Protein AF-A0A929G7P4-F1 (afdb_monomer)

Radius of gyration: 18.48 Å; Cα contacts (8 Å, |Δi|>4): 61; chains: 1; bounding box: 37×28×49 Å

Nearest PDB structures (foldseek):
  6uz7-assembly1_AD  TM=5.456E-01  e=5.548E-01  Kluyveromyces lactis
  7d75-assembly2_D  TM=6.695E-01  e=2.106E+00  Dioscoreophyllum cumminsii
  3hrg-assembly1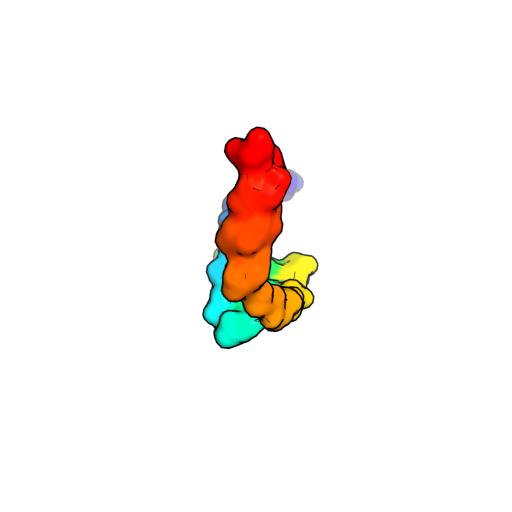_A  TM=5.688E-01  e=4.633E+00  Bacteroides thetaiotaomicron VPI-5482
  4wpy-assembly1_A-2  TM=5.056E-01  e=6.274E+00  Mycobacterium tuberculosis H37Rv
  5e6f-assembly1_B  TM=3.200E-01  e=1.866E+00  Canarypox virus

Mean predicted aligned error: 10.82 Å

Foldseek 3Di:
DDDDFPWDWDWDDDPQWIWIWTAGPVVRDIGTPDIDRNDPDPCVCVVVVVVVVVD

Secondary structure (DSSP, 8-state):
--PPP--EEEEEEETTEEEEEEEETTTTEEEEEEEEEPP---GGGHHHHHHHH--

pLDDT: mean 80.26, std 13.06, range [41.75, 94.81]

Structure (mmCIF, N/CA/C/O backbone):
data_AF-A0A929G7P4-F1
#
_entry.id   AF-A0A929G7P4-F1
#
loop_
_atom_site.group_PDB
_atom_site.id
_atom_site.type_symbol
_atom_site.label_atom_id
_atom_site.label_alt_id
_atom_site.label_comp_id
_atom_site.label_asym_id
_atom_site.label_entity_id
_atom_site.label_seq_id
_atom_site.pdbx_PDB_ins_code
_atom_site.Cartn_x
_atom_site.Cartn_y
_atom_site.Cartn_z
_atom_site.occupancy
_atom_site.B_iso_or_equiv
_atom_site.auth_seq_id
_atom_site.auth_comp_id
_atom_site.auth_asym_id
_atom_site.auth_atom_id
_atom_site.pdbx_PDB_model_num
ATOM 1 N N . GLU A 1 1 ? 23.794 -11.651 -15.086 1.00 41.75 1 GLU A N 1
ATOM 2 C CA . GLU A 1 1 ? 24.051 -10.225 -14.830 1.00 41.75 1 GLU A CA 1
ATOM 3 C C . GLU A 1 1 ? 22.764 -9.687 -14.230 1.00 41.75 1 GLU A C 1
ATOM 5 O O . GLU A 1 1 ? 21.742 -9.766 -14.895 1.00 41.75 1 GLU A O 1
ATOM 10 N N . TRP A 1 2 ? 22.749 -9.376 -12.936 1.00 56.41 2 TRP A N 1
ATOM 11 C CA . TRP A 1 2 ? 21.564 -8.811 -12.290 1.00 56.41 2 TRP A CA 1
ATOM 12 C C . TRP A 1 2 ? 21.787 -7.306 -12.284 1.00 56.41 2 TRP A C 1
ATOM 14 O O . TRP A 1 2 ? 22.590 -6.825 -11.489 1.00 56.41 2 TRP A O 1
ATOM 24 N N . SER A 1 3 ? 21.175 -6.595 -13.228 1.00 57.25 3 SER A N 1
ATOM 25 C CA . SER A 1 3 ? 21.114 -5.138 -13.149 1.00 57.25 3 SER A CA 1
ATOM 26 C C . SER A 1 3 ? 20.276 -4.774 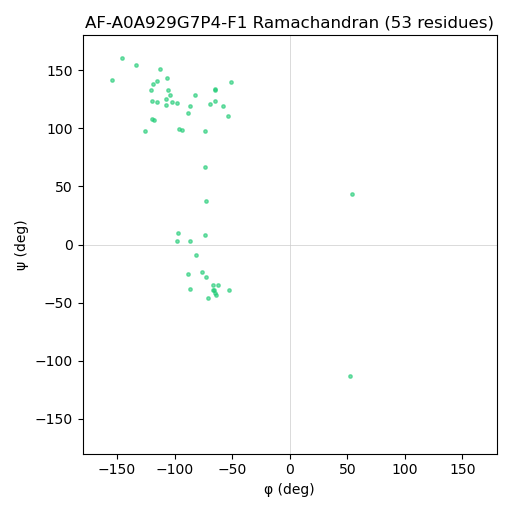-11.931 1.00 57.25 3 SER A C 1
ATOM 28 O O . SER A 1 3 ? 19.217 -5.366 -11.717 1.00 57.25 3 SER A O 1
ATOM 30 N N . GLU A 1 4 ? 20.762 -3.845 -11.111 1.00 60.88 4 GLU A N 1
ATOM 31 C CA . GLU A 1 4 ? 19.939 -3.246 -10.064 1.00 60.88 4 GLU A CA 1
ATOM 32 C C . GLU A 1 4 ? 18.721 -2.617 -10.750 1.00 60.88 4 GLU A C 1
ATOM 34 O O . GLU A 1 4 ? 18.904 -1.796 -11.653 1.00 60.88 4 GLU A O 1
ATOM 39 N N . PRO A 1 5 ? 17.493 -3.054 -10.423 1.00 61.28 5 PRO A N 1
ATOM 40 C CA . PRO A 1 5 ? 16.327 -2.499 -11.073 1.00 61.28 5 PRO A CA 1
ATOM 41 C C . PRO A 1 5 ? 16.219 -1.023 -10.682 1.00 61.28 5 PRO A C 1
ATOM 43 O O . PRO A 1 5 ? 16.336 -0.679 -9.504 1.00 61.28 5 PRO A O 1
ATOM 46 N N . ASP A 1 6 ? 15.983 -0.158 -11.665 1.00 66.88 6 ASP A N 1
ATOM 47 C CA . ASP A 1 6 ? 15.592 1.236 -11.443 1.00 66.88 6 ASP A CA 1
ATOM 48 C C . ASP A 1 6 ? 14.120 1.227 -10.980 1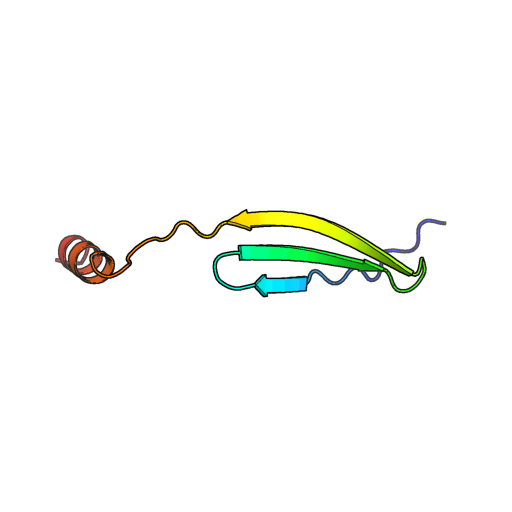.00 66.88 6 ASP A C 1
ATOM 50 O O . ASP A 1 6 ? 13.187 1.538 -11.713 1.00 66.88 6 ASP A O 1
ATOM 54 N N . VAL A 1 7 ? 13.881 0.668 -9.787 1.00 63.97 7 VAL A N 1
ATOM 55 C CA . VAL A 1 7 ? 12.538 0.467 -9.231 1.00 63.97 7 VAL A CA 1
ATOM 56 C C . VAL A 1 7 ? 12.167 1.646 -8.360 1.00 63.97 7 VAL A C 1
ATOM 58 O O . VAL A 1 7 ? 12.494 1.718 -7.173 1.00 63.97 7 VAL A O 1
ATOM 61 N N . GLU A 1 8 ? 11.407 2.554 -8.950 1.00 76.12 8 GLU A N 1
ATOM 62 C CA . GLU A 1 8 ? 10.747 3.617 -8.215 1.00 76.12 8 GLU A CA 1
ATOM 63 C C . GLU A 1 8 ? 9.441 3.112 -7.589 1.00 76.12 8 GLU A C 1
ATOM 65 O O . GLU A 1 8 ? 8.574 2.519 -8.241 1.00 76.12 8 GLU A O 1
ATOM 70 N N . LEU A 1 9 ? 9.294 3.355 -6.285 1.00 85.62 9 LEU A N 1
ATOM 71 C CA . LEU A 1 9 ? 8.086 3.026 -5.538 1.00 85.62 9 LEU A CA 1
ATOM 72 C C . LEU A 1 9 ? 7.075 4.164 -5.638 1.00 85.62 9 LEU A C 1
ATOM 74 O O . LEU A 1 9 ? 7.304 5.260 -5.125 1.00 85.62 9 LEU A O 1
ATOM 78 N N . TRP A 1 10 ? 5.905 3.867 -6.193 1.00 92.62 10 TRP A N 1
ATOM 79 C CA . TRP A 1 10 ? 4.844 4.846 -6.379 1.00 92.62 10 TRP A CA 1
ATOM 80 C C . TRP A 1 10 ? 3.622 4.550 -5.509 1.00 92.62 10 TRP A C 1
ATOM 82 O O . TRP A 1 10 ? 3.285 3.402 -5.195 1.00 92.62 10 TRP A O 1
ATOM 92 N N . TRP A 1 11 ? 2.908 5.618 -5.146 1.00 91.69 11 TRP A N 1
ATOM 93 C CA . TRP A 1 11 ? 1.587 5.534 -4.531 1.00 91.69 11 TRP A CA 1
ATOM 94 C C . TRP A 1 11 ? 0.529 6.218 -5.396 1.00 91.69 11 TRP A C 1
ATOM 96 O O . TRP A 1 11 ? 0.726 7.317 -5.907 1.00 91.69 11 TRP A O 1
ATOM 106 N N . LEU A 1 12 ? -0.638 5.588 -5.515 1.00 92.62 12 LEU A N 1
ATOM 107 C CA . LEU A 1 12 ? -1.817 6.178 -6.142 1.00 92.62 12 LEU A CA 1
ATOM 108 C C . LEU A 1 12 ? -2.961 6.232 -5.131 1.00 92.62 12 LEU A C 1
ATOM 110 O O . LEU A 1 12 ? -3.254 5.251 -4.438 1.00 92.62 12 LEU A O 1
ATOM 114 N N . ARG A 1 13 ? -3.619 7.391 -5.049 1.00 89.88 13 ARG A N 1
ATOM 115 C CA . ARG A 1 13 ? -4.837 7.573 -4.259 1.00 89.88 13 ARG A CA 1
ATOM 116 C C . ARG A 1 13 ? -6.052 7.459 -5.170 1.00 89.88 13 ARG A C 1
ATOM 118 O O . ARG A 1 13 ? -6.205 8.258 -6.086 1.00 89.88 13 ARG A O 1
ATOM 125 N N . LEU A 1 14 ? -6.935 6.516 -4.859 1.00 87.44 14 LEU A N 1
ATOM 126 C CA . LEU A 1 14 ? -8.223 6.333 -5.525 1.00 87.44 14 LEU A CA 1
ATOM 127 C C . LEU A 1 14 ? -9.324 6.347 -4.464 1.00 87.44 14 LEU A C 1
ATOM 129 O O . LEU A 1 14 ? -9.550 5.346 -3.789 1.00 87.44 14 LEU A O 1
ATOM 133 N N . ASP A 1 15 ? -9.980 7.495 -4.283 1.00 88.00 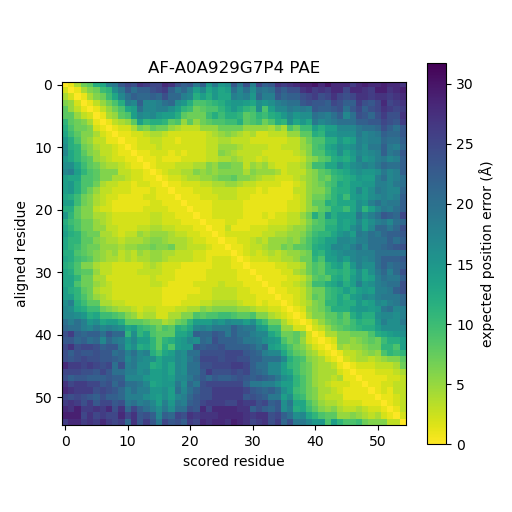15 ASP A N 1
ATOM 134 C CA . ASP A 1 15 ? -10.985 7.710 -3.231 1.00 88.00 15 ASP A CA 1
ATOM 135 C C . ASP A 1 15 ? -10.446 7.321 -1.828 1.00 88.00 15 ASP A C 1
ATOM 137 O O . ASP A 1 15 ? -9.5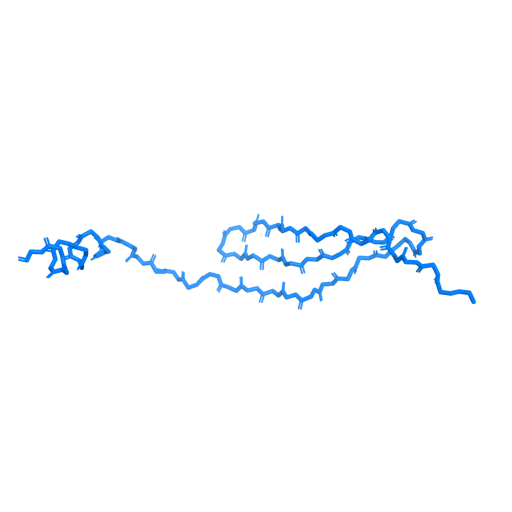05 7.951 -1.322 1.00 88.00 15 ASP A O 1
ATOM 141 N N . ARG A 1 16 ? -11.004 6.272 -1.205 1.00 87.25 16 ARG A N 1
ATOM 142 C CA . ARG A 1 16 ? -10.575 5.691 0.078 1.00 87.25 16 ARG A CA 1
ATOM 143 C C . ARG A 1 16 ? -9.480 4.633 -0.050 1.00 87.25 16 ARG A C 1
ATOM 145 O O . ARG A 1 16 ? -9.093 4.050 0.957 1.00 87.25 16 ARG A O 1
ATOM 152 N N . TRP A 1 17 ? -8.968 4.361 -1.239 1.00 89.38 17 TRP A N 1
ATOM 153 C CA . TRP A 1 17 ? -7.964 3.329 -1.479 1.00 89.38 17 TRP A CA 1
ATOM 154 C C . TRP A 1 17 ? -6.591 3.939 -1.749 1.00 89.38 17 TRP A C 1
ATOM 156 O O . TRP A 1 17 ? -6.457 4.985 -2.388 1.00 89.38 17 TRP A O 1
ATOM 166 N N . ARG A 1 18 ? -5.554 3.270 -1.245 1.00 93.75 18 ARG A N 1
ATOM 167 C CA . ARG A 1 18 ? -4.156 3.520 -1.595 1.00 93.75 18 ARG A CA 1
ATOM 168 C C . ARG A 1 18 ? -3.617 2.285 -2.300 1.00 93.75 18 ARG A C 1
ATOM 170 O O . ARG A 1 18 ? -3.638 1.203 -1.716 1.00 93.75 18 ARG A O 1
ATOM 177 N N . VAL A 1 19 ? -3.119 2.467 -3.514 1.00 94.56 19 VAL A N 1
ATOM 178 C CA . VAL A 1 19 ? -2.412 1.432 -4.269 1.00 94.56 19 VAL A CA 1
ATOM 179 C C . VAL A 1 19 ? -0.924 1.744 -4.209 1.00 94.56 19 VAL A C 1
ATOM 181 O O . VAL A 1 19 ? -0.529 2.882 -4.459 1.00 94.56 19 VAL A O 1
ATOM 184 N N . VAL A 1 20 ? -0.122 0.754 -3.834 1.00 94.56 20 VAL A N 1
ATOM 185 C CA . VAL A 1 20 ? 1.341 0.814 -3.862 1.00 94.56 20 VAL A CA 1
ATOM 186 C C . VAL A 1 20 ? 1.805 -0.072 -5.002 1.00 94.56 20 VAL A C 1
ATOM 188 O O . VAL A 1 20 ? 1.417 -1.242 -5.065 1.00 94.56 20 VAL A O 1
ATOM 191 N N . TYR A 1 21 ? 2.597 0.490 -5.903 1.00 94.81 21 TYR A N 1
ATOM 192 C CA . TYR A 1 21 ? 2.994 -0.186 -7.125 1.00 94.81 21 TYR A CA 1
ATOM 193 C C . TYR A 1 21 ? 4.412 0.187 -7.544 1.00 94.81 21 TYR A C 1
ATOM 195 O O . TYR A 1 21 ? 4.960 1.202 -7.111 1.00 94.81 21 TYR A O 1
ATOM 203 N N . LEU A 1 22 ? 4.981 -0.674 -8.378 1.00 94.00 22 LEU A N 1
ATOM 204 C CA . LEU A 1 22 ? 6.250 -0.478 -9.062 1.00 94.00 22 LEU A CA 1
ATOM 205 C C . LEU A 1 22 ? 5.975 -0.400 -10.558 1.00 94.00 22 LEU A C 1
ATOM 207 O O . LEU A 1 22 ? 5.135 -1.150 -11.066 1.00 94.00 22 LEU A O 1
ATOM 211 N N . ILE A 1 23 ? 6.687 0.489 -11.236 1.00 91.38 23 ILE A N 1
ATOM 212 C CA . ILE A 1 23 ? 6.774 0.507 -12.693 1.00 91.38 23 ILE A CA 1
ATOM 213 C C . ILE A 1 23 ? 8.151 -0.030 -13.043 1.00 91.38 23 ILE A C 1
ATOM 215 O O . ILE A 1 23 ? 9.143 0.392 -12.457 1.00 91.38 23 ILE A O 1
ATOM 219 N N . ASP A 1 24 ? 8.191 -0.947 -13.992 1.00 88.31 24 ASP A N 1
ATOM 220 C CA . ASP A 1 24 ? 9.423 -1.388 -14.616 1.00 88.31 24 ASP A CA 1
ATOM 221 C C . ASP A 1 24 ? 9.312 -1.076 -16.108 1.00 88.31 24 ASP A C 1
ATOM 223 O O . ASP A 1 24 ? 8.512 -1.665 -16.846 1.00 88.31 24 ASP A O 1
ATOM 227 N N . GLU A 1 25 ? 10.077 -0.070 -16.527 1.00 86.12 25 GLU A N 1
ATOM 228 C CA . GLU A 1 25 ? 10.085 0.408 -17.905 1.00 86.12 25 GLU A CA 1
ATOM 229 C C . GLU A 1 25 ? 10.866 -0.518 -18.843 1.00 86.12 25 GLU A C 1
ATOM 231 O O . GLU A 1 25 ? 10.590 -0.526 -20.043 1.00 86.12 25 GLU A O 1
ATOM 236 N N . ALA A 1 26 ? 11.805 -1.317 -18.332 1.00 87.75 26 ALA A N 1
ATOM 237 C CA . ALA A 1 26 ? 12.596 -2.223 -19.159 1.00 87.75 26 ALA A CA 1
ATOM 238 C C . ALA A 1 26 ? 11.734 -3.386 -19.660 1.00 87.75 26 ALA A C 1
ATOM 240 O O . ALA A 1 26 ? 11.725 -3.693 -20.853 1.00 87.75 26 ALA A O 1
ATOM 241 N N . ASP A 1 27 ? 10.951 -3.970 -18.758 1.00 89.50 27 ASP A N 1
ATOM 242 C CA . ASP A 1 27 ? 10.083 -5.115 -19.033 1.00 89.50 27 ASP A CA 1
ATOM 243 C C . ASP A 1 27 ? 8.617 -4.710 -19.306 1.00 89.50 27 ASP A C 1
ATOM 245 O O . ASP A 1 27 ? 7.764 -5.565 -19.547 1.00 89.50 27 ASP A O 1
ATOM 249 N N . GLN A 1 28 ? 8.317 -3.402 -19.321 1.00 89.62 28 GLN A N 1
ATOM 250 C CA . GLN A 1 28 ? 7.006 -2.820 -19.664 1.00 89.62 28 GLN A CA 1
ATOM 251 C C . GLN A 1 28 ? 5.846 -3.395 -18.832 1.00 89.62 28 GLN A C 1
ATOM 253 O O . GLN A 1 28 ? 4.761 -3.696 -19.343 1.00 89.62 28 GLN A O 1
ATOM 258 N N . TRP A 1 29 ? 6.059 -3.539 -17.526 1.00 90.50 29 TRP A N 1
ATOM 259 C CA . TRP A 1 29 ? 5.084 -4.119 -16.607 1.00 90.50 29 TRP A CA 1
ATOM 260 C C . TRP A 1 29 ? 4.922 -3.281 -15.341 1.00 90.50 29 TRP A C 1
ATOM 262 O O . TRP A 1 29 ? 5.797 -2.520 -14.929 1.00 90.50 29 TRP A O 1
ATOM 272 N N . VAL A 1 30 ? 3.745 -3.413 -14.726 1.00 92.06 30 VAL A N 1
ATOM 273 C CA . VAL A 1 30 ? 3.402 -2.747 -13.469 1.00 92.06 30 VAL A CA 1
ATOM 274 C C . VAL A 1 30 ? 3.081 -3.808 -12.431 1.00 92.06 30 VAL A C 1
ATOM 276 O O . VAL A 1 30 ? 2.170 -4.617 -12.614 1.00 92.06 30 VAL A O 1
ATOM 279 N N . SER A 1 31 ? 3.802 -3.775 -11.315 1.00 93.56 31 SER A N 1
ATOM 280 C CA . SER A 1 31 ? 3.604 -4.699 -10.201 1.00 93.56 31 SER A CA 1
ATOM 281 C C . SER A 1 31 ? 2.832 -4.025 -9.075 1.00 93.56 31 SER A C 1
ATOM 283 O O . SER A 1 31 ? 3.266 -3.008 -8.535 1.00 93.56 31 SER A O 1
ATOM 285 N N . ILE A 1 32 ? 1.695 -4.603 -8.681 1.00 94.12 32 ILE A N 1
ATOM 286 C CA . ILE A 1 32 ? 0.924 -4.133 -7.524 1.00 94.12 32 ILE A CA 1
ATOM 287 C C . ILE A 1 32 ? 1.433 -4.837 -6.270 1.00 94.12 32 ILE A C 1
ATOM 289 O O . ILE A 1 32 ? 1.252 -6.041 -6.109 1.00 94.12 32 ILE A O 1
ATOM 293 N N . LEU A 1 33 ? 2.036 -4.074 -5.361 1.00 93.94 33 LEU A N 1
ATOM 294 C CA . LEU A 1 33 ? 2.576 -4.604 -4.108 1.00 93.94 33 LEU A CA 1
ATOM 295 C C . LEU A 1 33 ? 1.518 -4.659 -3.008 1.00 93.94 33 LEU A C 1
ATOM 297 O O . LEU A 1 33 ? 1.487 -5.590 -2.207 1.00 93.94 33 LEU A O 1
ATOM 301 N N . ALA A 1 34 ? 0.652 -3.647 -2.949 1.00 91.50 34 ALA A N 1
ATOM 302 C CA . ALA A 1 34 ? -0.412 -3.593 -1.959 1.00 91.50 34 ALA A CA 1
ATOM 303 C C . ALA A 1 34 ? -1.598 -2.756 -2.438 1.00 91.50 34 ALA A C 1
ATOM 305 O O . ALA A 1 34 ? -1.438 -1.677 -3.012 1.00 91.50 34 ALA A O 1
ATOM 306 N N . VAL A 1 35 ? -2.802 -3.217 -2.100 1.00 92.56 35 VAL A N 1
ATOM 307 C CA . VAL A 1 35 ? -4.039 -2.437 -2.200 1.00 92.56 35 VAL A CA 1
ATOM 308 C C . VAL A 1 35 ? -4.601 -2.291 -0.793 1.00 92.56 35 VAL A C 1
ATOM 310 O O . VAL A 1 35 ? -5.101 -3.243 -0.198 1.00 92.56 35 VAL A O 1
ATOM 313 N N . CYS A 1 36 ? -4.500 -1.090 -0.235 1.00 90.62 36 CYS A N 1
ATOM 314 C CA . CYS A 1 36 ? -4.938 -0.805 1.123 1.00 90.62 36 CYS A CA 1
ATOM 315 C C . CYS A 1 36 ? -6.216 0.032 1.092 1.00 90.62 36 CYS A C 1
ATOM 317 O O . CYS A 1 36 ? -6.206 1.171 0.612 1.00 90.62 36 CYS A O 1
ATOM 319 N N . LYS A 1 37 ? -7.302 -0.483 1.675 1.00 87.25 37 LYS A N 1
ATOM 320 C CA . LYS A 1 37 ? -8.444 0.361 2.037 1.00 87.25 37 LYS A CA 1
ATOM 321 C C . LYS A 1 37 ? -8.003 1.245 3.190 1.00 87.25 37 LYS A C 1
ATOM 323 O O . LYS A 1 37 ? -7.610 0.724 4.234 1.00 87.25 37 LYS A O 1
ATOM 328 N N . ARG A 1 38 ? -8.063 2.567 3.035 1.00 77.44 38 ARG A N 1
ATOM 329 C CA . ARG A 1 38 ? -7.955 3.431 4.203 1.00 77.44 38 ARG A CA 1
ATOM 330 C C . ARG A 1 38 ? -9.174 3.143 5.075 1.00 77.44 38 ARG A C 1
ATOM 332 O O . ARG A 1 38 ? -10.305 3.236 4.582 1.00 77.44 38 ARG A O 1
ATOM 339 N N . PRO A 1 39 ? -8.970 2.767 6.342 1.00 72.94 39 PRO A N 1
ATOM 340 C CA . PRO A 1 39 ? -10.061 2.785 7.297 1.00 72.94 39 PRO A CA 1
ATOM 341 C C . PRO A 1 39 ? -10.731 4.165 7.232 1.00 72.94 39 PRO A C 1
ATOM 343 O O . PRO A 1 39 ? -10.033 5.170 7.060 1.00 72.94 39 PRO A O 1
ATOM 346 N N . PRO A 1 40 ? -12.069 4.229 7.310 1.00 69.62 40 PRO A N 1
ATOM 347 C CA . PRO A 1 40 ? -12.823 5.473 7.238 1.00 69.62 40 PRO A CA 1
ATOM 348 C C . PRO A 1 40 ? -12.662 6.277 8.534 1.00 69.62 40 PRO A C 1
ATOM 350 O O . PRO A 1 40 ? -13.652 6.812 9.013 1.00 69.62 40 PRO A O 1
ATOM 353 N N . TYR A 1 41 ? -11.466 6.275 9.142 1.00 65.44 41 TYR A N 1
ATOM 354 C CA . TYR A 1 41 ? -11.225 6.882 10.439 1.00 65.44 41 TYR A CA 1
ATOM 355 C C . TYR A 1 41 ? -11.703 8.323 10.379 1.00 65.44 41 TYR A C 1
ATOM 357 O O . TYR A 1 41 ? -11.149 9.155 9.656 1.00 65.44 41 TYR A O 1
ATOM 365 N N . ASP A 1 42 ? -12.781 8.564 11.112 1.00 63.19 42 ASP A N 1
ATOM 366 C CA . ASP A 1 42 ? -13.230 9.895 11.422 1.00 63.19 42 ASP A CA 1
ATOM 367 C C . ASP A 1 42 ? -12.243 10.430 12.453 1.00 63.19 42 ASP A C 1
ATOM 369 O O . ASP A 1 42 ? -12.269 10.074 13.629 1.00 63.19 42 ASP A O 1
ATOM 373 N N . TYR A 1 43 ? -11.276 11.202 11.968 1.00 67.31 43 TYR A N 1
ATOM 374 C CA . TYR A 1 43 ? -10.288 11.854 12.815 1.00 67.31 43 TYR A CA 1
ATOM 375 C C . TYR A 1 43 ? -10.885 13.040 13.591 1.00 67.31 43 TYR A C 1
ATOM 377 O O . TYR A 1 43 ? -10.122 13.760 14.230 1.00 67.31 43 TYR A O 1
ATOM 385 N N . GLY A 1 44 ? -12.209 13.252 13.564 1.00 64.75 44 GLY A N 1
ATOM 386 C CA . GLY A 1 44 ? -12.887 14.257 14.385 1.00 64.75 44 GLY A CA 1
ATOM 387 C C . GLY A 1 44 ? -12.548 14.137 15.873 1.00 64.75 44 GLY A C 1
ATOM 388 O O . GLY A 1 44 ? -12.267 15.142 16.514 1.00 64.75 44 GLY A O 1
ATOM 389 N N . ASP A 1 45 ? -12.440 12.911 16.391 1.00 70.19 45 ASP A N 1
ATOM 390 C CA . ASP A 1 45 ? -12.053 12.641 17.786 1.00 70.19 45 ASP A CA 1
ATOM 391 C C . ASP A 1 45 ? -10.535 12.693 18.035 1.00 70.19 45 ASP A C 1
ATOM 393 O O . ASP A 1 45 ? -10.081 12.634 19.179 1.00 70.19 45 ASP A O 1
ATOM 397 N N . LEU A 1 46 ? -9.706 12.788 16.987 1.00 77.50 46 LEU A N 1
ATOM 398 C CA . LEU A 1 46 ? -8.249 12.775 17.148 1.00 77.50 46 LEU A CA 1
ATOM 399 C C . LEU A 1 46 ? -7.766 14.023 17.895 1.00 77.50 46 LEU A C 1
ATOM 401 O O . LEU A 1 46 ? -6.821 13.950 18.678 1.00 77.50 46 LEU A O 1
ATOM 405 N N . THR A 1 47 ? -8.430 15.158 17.676 1.00 71.88 47 THR A N 1
ATOM 406 C CA . THR A 1 47 ? -8.143 16.414 18.374 1.00 71.88 47 THR A CA 1
ATOM 407 C C . THR A 1 47 ? -8.427 16.298 19.874 1.00 71.88 47 THR A C 1
ATOM 409 O O . T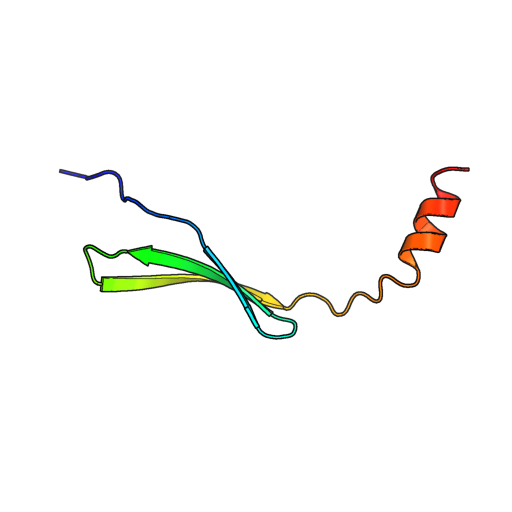HR A 1 47 ? -7.581 16.688 20.678 1.00 71.88 47 THR A O 1
ATOM 412 N N . ASP A 1 48 ? -9.550 15.686 20.258 1.00 77.69 48 ASP A N 1
ATOM 413 C CA . ASP A 1 48 ? -9.902 15.409 21.657 1.00 77.69 48 ASP A CA 1
ATOM 414 C C . ASP A 1 48 ? -8.950 14.400 22.314 1.00 77.69 48 ASP A C 1
ATOM 416 O O . ASP A 1 48 ? -8.548 14.558 23.472 1.00 77.69 48 ASP A O 1
ATOM 420 N N . LEU A 1 49 ? -8.531 13.373 21.570 1.00 78.88 49 LEU A N 1
ATOM 421 C CA . LEU A 1 49 ? -7.570 12.385 22.055 1.00 78.88 49 LEU A CA 1
ATOM 422 C C . LEU A 1 49 ?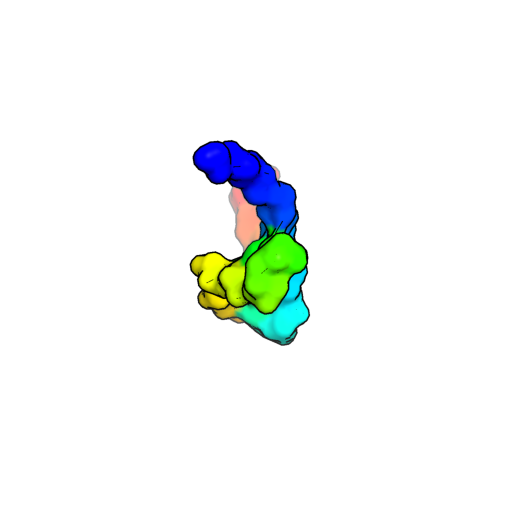 -6.192 13.015 22.316 1.00 78.88 49 LEU A C 1
ATOM 424 O O . LEU A 1 4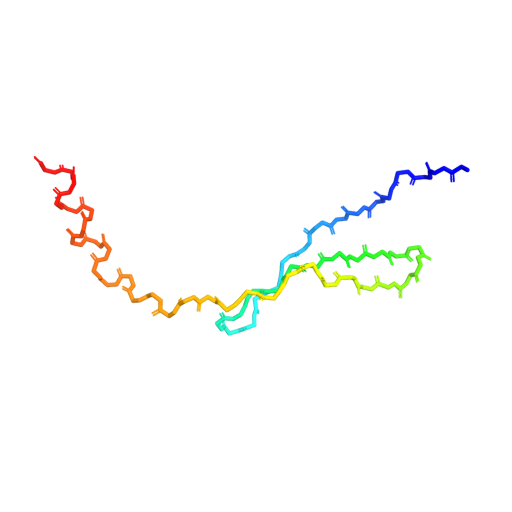9 ? -5.564 12.730 23.334 1.00 78.88 49 LEU A O 1
ATOM 428 N N . LEU A 1 50 ? -5.735 13.903 21.427 1.00 80.81 50 LEU A N 1
ATOM 429 C CA . LEU A 1 50 ? -4.477 14.639 21.583 1.00 80.81 50 LEU A CA 1
ATOM 430 C C . LEU A 1 50 ? -4.529 15.612 22.767 1.00 80.81 50 LEU A C 1
ATOM 432 O O . LEU A 1 50 ? -3.556 15.707 23.514 1.00 80.81 50 LEU A O 1
ATOM 436 N N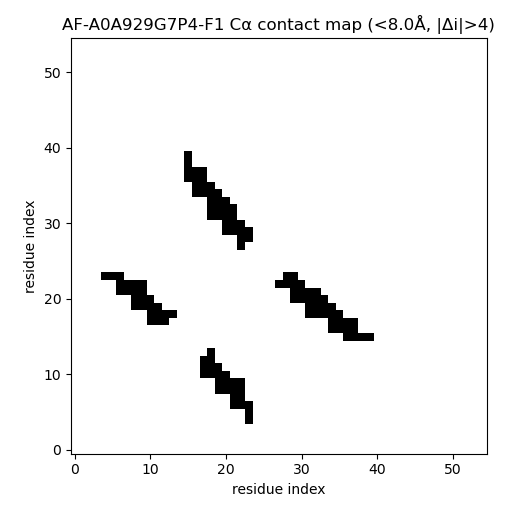 . ALA A 1 51 ? -5.665 16.278 22.986 1.00 79.75 51 ALA A N 1
ATOM 437 C CA . ALA A 1 51 ? -5.863 17.163 24.133 1.00 79.75 51 ALA A CA 1
ATOM 438 C C . ALA A 1 51 ? -5.771 16.421 25.481 1.00 79.75 51 ALA A C 1
ATOM 440 O O . ALA A 1 51 ? -5.240 16.971 26.440 1.00 79.75 51 ALA A O 1
ATOM 441 N N . LYS A 1 52 ? -6.223 15.160 25.553 1.00 77.62 52 LYS A N 1
ATOM 442 C CA . LYS A 1 52 ? -6.114 14.315 26.760 1.00 77.62 52 LYS A CA 1
ATOM 443 C C . LYS A 1 52 ? -4.706 13.808 27.061 1.00 77.62 52 LYS A C 1
ATOM 445 O O . LYS A 1 52 ? -4.421 13.507 28.212 1.00 77.62 52 LYS A O 1
ATOM 450 N N . VAL A 1 53 ? -3.864 13.639 26.043 1.00 79.38 53 VAL A N 1
ATOM 451 C CA . VAL A 1 53 ? -2.494 13.117 26.205 1.00 79.38 53 VAL A CA 1
ATOM 452 C C . VAL A 1 53 ? -1.490 14.241 26.483 1.00 79.38 53 VAL A C 1
ATOM 454 O O . VAL A 1 53 ? -0.451 13.992 27.085 1.00 79.38 53 VAL A O 1
ATOM 457 N N . MET A 1 54 ? -1.786 15.469 26.048 1.00 63.78 54 MET A N 1
ATOM 458 C CA . MET A 1 54 ? -0.915 16.640 26.220 1.00 63.78 54 MET A CA 1
ATOM 459 C C . MET A 1 54 ? -1.275 17.532 27.427 1.00 63.78 54 MET A C 1
ATOM 461 O O . MET A 1 54 ? -0.729 18.630 27.533 1.00 63.78 54 MET A O 1
ATOM 465 N N . GLY A 1 55 ? -2.179 17.087 28.308 1.00 56.47 55 GLY A N 1
ATOM 466 C CA . GLY A 1 55 ? -2.520 17.741 29.582 1.00 56.47 55 GLY A CA 1
ATOM 467 C C . GLY A 1 55 ? -1.986 16.968 30.778 1.00 56.47 55 GLY A C 1
ATOM 468 O O . GLY A 1 55 ? -1.639 17.631 31.779 1.00 56.47 55 GLY A O 1
#

Solvent-accessible surface area (backbone atoms only — not comparable to full-atom values): 3600 Å² total; per-residue (Å²): 135,84,73,82,75,83,67,55,83,45,79,45,80,56,93,61,33,41,39,34,35,34,53,38,81,88,81,72,46,75,49,78,78,43,81,42,74,53,74,86,73,71,62,78,57,50,60,60,53,50,55,67,74,78,108

Sequence (55 aa):
EWSEPDVELWWLRLDRWRVVYLIDEADQWVSILAVCKRPPYDYGDLTDLLAKVMG